Protein AF-A0A6G1BB27-F1 (afdb_monomer)

Nearest PDB structures (foldseek):
  1q1u-assembly1_A  TM=9.472E-01  e=2.804E-09  Homo sapiens
  1rg8-assembly2_B  TM=8.382E-01  e=3.445E-05  Homo sapiens
  3snv-assembly2_B  TM=8.049E-01  e=2.466E-05  Homo sapiens
  1m16-assembly2_B  TM=7.444E-01  e=2.915E-05  Homo sapiens
  4qbc-assembly2_B  TM=7.959E-01  e=6.014E-05  Homo sapiens

Secondary structure (DSSP, 8-state):
---HHHHHHH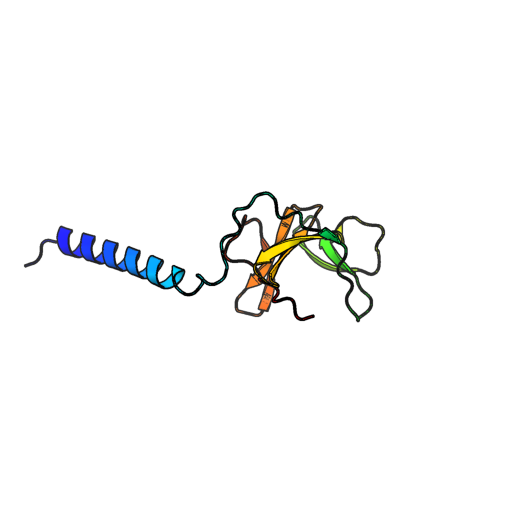HHHHHHHHHHHHHTT-TTS-----TT--PEEE--EETTTEEEEE-TTS-EEEES--SSGGG-EEEEEEETTEEEEEETTT-PEEEE-TTS-EEEE---SSSS--EE---

Sequence (119 aa):
MPSSDKERKESEREKRNSVLTHCEAYDNYVCLSDPQLKGIVTRLYCRQGYYLQMHPDGALDGTKDDSTNSTLFNLIPVGLRVVAIQGVKTGLYIAMNGEGYLYPSVSNMPKMLAIHSIF

Radius of gyration: 19.78 Å; Cα contacts (8 Å, |Δi|>4): 176; chains: 1; bounding box: 31×52×57 Å

pLDDT: mean 72.52, std 20.91, range [35.84, 97.69]

Structure (mmCIF, N/CA/C/O backbone):
data_AF-A0A6G1BB27-F1
#
_entry.id   AF-A0A6G1BB27-F1
#
loop_
_atom_site.group_PDB
_atom_site.id
_atom_site.type_symbol
_atom_site.label_atom_id
_atom_site.label_alt_id
_atom_site.label_comp_id
_atom_site.label_asym_id
_atom_site.label_entity_id
_atom_site.label_seq_id
_atom_site.pdbx_PDB_ins_code
_atom_site.Cartn_x
_atom_site.Cartn_y
_atom_site.Cartn_z
_atom_site.occupancy
_atom_site.B_iso_or_equiv
_atom_site.auth_seq_id
_atom_site.auth_comp_id
_atom_site.auth_asym_id
_atom_site.auth_atom_id
_atom_site.pdbx_PDB_model_num
ATOM 1 N N . MET A 1 1 ? -6.467 39.531 40.683 1.00 51.19 1 MET A N 1
ATOM 2 C CA . MET A 1 1 ? -5.829 39.098 39.424 1.00 51.19 1 MET A CA 1
ATOM 3 C C . MET A 1 1 ? -5.651 37.590 39.501 1.00 51.19 1 MET A C 1
ATOM 5 O O . MET A 1 1 ? -5.172 37.144 40.541 1.00 51.19 1 MET A O 1
ATOM 9 N N . PRO A 1 2 ? -6.123 36.800 38.521 1.00 52.19 2 PRO A N 1
ATOM 10 C CA . PRO A 1 2 ? -5.846 35.366 38.509 1.00 52.19 2 PRO A CA 1
ATOM 11 C C . PRO A 1 2 ? -4.326 35.144 38.482 1.00 52.19 2 PRO A C 1
ATOM 13 O O . PRO A 1 2 ? -3.603 35.904 37.844 1.00 52.19 2 PRO A O 1
ATOM 16 N N . SER A 1 3 ? -3.829 34.164 39.240 1.00 59.16 3 SER A N 1
ATOM 17 C CA . SER A 1 3 ? -2.404 33.829 39.247 1.00 59.16 3 SER A CA 1
ATOM 18 C C . SER A 1 3 ? -2.002 33.221 37.901 1.00 59.16 3 SER A C 1
ATOM 20 O O . SER A 1 3 ? -2.769 32.457 37.313 1.00 59.16 3 SER A O 1
ATOM 22 N N . SER A 1 4 ? -0.787 33.521 37.439 1.00 61.75 4 SER A N 1
ATOM 23 C CA . SER A 1 4 ? -0.200 33.002 36.191 1.00 61.75 4 SER A CA 1
ATOM 24 C C . SER A 1 4 ? -0.286 31.474 36.067 1.00 61.75 4 SER A C 1
ATOM 26 O O . SER A 1 4 ? -0.443 30.934 34.974 1.00 61.75 4 SER A O 1
ATOM 28 N N . ASP A 1 5 ? -0.255 30.762 37.194 1.00 66.56 5 ASP A N 1
ATOM 29 C CA . ASP A 1 5 ? -0.395 29.305 37.244 1.00 66.56 5 ASP A CA 1
ATOM 30 C C . ASP A 1 5 ? -1.816 28.810 36.938 1.00 66.56 5 ASP A C 1
ATOM 32 O O . ASP A 1 5 ? -1.990 27.693 36.444 1.00 66.56 5 ASP A O 1
ATOM 36 N N . LYS A 1 6 ? -2.846 29.617 37.222 1.00 66.31 6 LYS A N 1
ATOM 37 C CA . LYS A 1 6 ? -4.246 29.269 36.950 1.00 66.31 6 LYS A CA 1
ATOM 38 C C . LYS A 1 6 ? -4.554 29.386 35.457 1.00 66.31 6 LYS A C 1
ATOM 40 O O . LYS A 1 6 ? -5.100 28.444 34.893 1.00 66.31 6 LYS A O 1
ATOM 45 N N . GLU A 1 7 ? -4.105 30.464 34.815 1.00 66.75 7 GLU A N 1
ATOM 46 C CA . GLU A 1 7 ? -4.219 30.652 33.359 1.00 66.75 7 GLU A CA 1
ATOM 47 C C . GLU A 1 7 ? -3.418 29.599 32.584 1.00 66.75 7 GLU A C 1
ATOM 49 O O . GLU A 1 7 ? -3.896 29.051 31.590 1.00 66.75 7 GLU A O 1
ATOM 54 N N . ARG A 1 8 ? -2.226 29.229 33.074 1.00 62.69 8 ARG A N 1
ATOM 55 C CA . ARG A 1 8 ? -1.419 28.167 32.459 1.00 62.69 8 ARG A CA 1
ATOM 56 C C . ARG A 1 8 ? -2.136 26.816 32.488 1.00 62.69 8 ARG A C 1
ATOM 58 O O . ARG A 1 8 ? -2.214 26.157 31.453 1.00 62.69 8 ARG A O 1
ATOM 65 N N . LYS A 1 9 ? -2.725 26.439 33.629 1.00 62.88 9 LYS A N 1
ATOM 66 C CA . LYS A 1 9 ? -3.506 25.196 33.769 1.00 62.88 9 LYS A CA 1
ATOM 67 C C . LYS A 1 9 ? -4.793 25.203 32.945 1.00 62.88 9 LYS A C 1
ATOM 69 O O . LYS A 1 9 ? -5.181 24.160 32.428 1.00 62.88 9 LYS A O 1
ATOM 74 N N . GLU A 1 10 ? -5.442 26.355 32.807 1.00 61.16 10 GLU A N 1
ATOM 75 C CA . GLU A 1 10 ? -6.644 26.515 31.983 1.00 61.16 10 GLU A CA 1
ATOM 76 C C . GLU A 1 10 ? -6.306 26.385 30.489 1.00 61.16 10 GLU A C 1
ATOM 78 O O . GLU A 1 10 ? -6.951 25.609 29.790 1.00 61.16 10 GLU A O 1
ATOM 83 N N . SER A 1 11 ? -5.184 26.965 30.042 1.00 55.62 11 SER A N 1
ATOM 84 C CA . SER A 1 11 ? -4.665 26.786 28.676 1.00 55.62 11 SER A CA 1
ATOM 85 C C . SER A 1 11 ? -4.249 25.340 28.364 1.00 55.62 11 SER A C 1
ATOM 87 O O . SER A 1 11 ? -4.437 24.858 27.249 1.00 55.62 11 SER A O 1
ATOM 89 N N . GLU A 1 12 ? -3.693 24.615 29.340 1.00 58.03 12 GLU A N 1
ATOM 90 C CA . GLU A 1 12 ? -3.326 23.201 29.192 1.00 58.03 12 GLU A CA 1
ATOM 91 C C . GLU A 1 12 ? -4.564 22.297 29.171 1.00 58.03 12 GLU A C 1
ATOM 93 O O . GLU A 1 12 ? -4.602 21.314 28.427 1.00 58.03 12 GLU A O 1
ATOM 98 N N . ARG A 1 13 ? -5.599 22.646 29.944 1.00 56.88 13 ARG A N 1
ATOM 99 C CA . ARG A 1 13 ? -6.899 21.970 29.931 1.00 56.88 13 ARG A CA 1
ATOM 100 C C . ARG A 1 13 ? -7.636 22.201 28.616 1.00 56.88 13 ARG A C 1
ATOM 102 O O . ARG A 1 13 ? -8.195 21.254 28.077 1.00 56.88 13 ARG A O 1
ATOM 109 N N . GLU A 1 14 ? -7.586 23.410 28.072 1.00 55.06 14 GLU A N 1
ATOM 110 C CA . GLU A 1 14 ? -8.207 23.751 26.791 1.00 55.06 14 GLU A CA 1
ATOM 111 C C . GLU A 1 14 ? -7.459 23.123 25.607 1.00 55.06 14 GLU A C 1
ATOM 113 O O . GLU A 1 14 ? -8.089 22.582 24.703 1.00 55.06 14 GLU A O 1
ATOM 118 N N . LYS A 1 15 ? -6.122 23.032 25.668 1.00 52.88 15 LYS A N 1
ATOM 119 C CA . LYS A 1 15 ? -5.324 22.230 24.721 1.00 52.88 15 LYS A CA 1
ATOM 120 C C . LYS A 1 15 ? -5.650 20.738 24.806 1.00 52.88 15 LYS A C 1
ATOM 122 O O . LYS A 1 15 ? -5.796 20.096 23.770 1.00 52.88 15 LYS A O 1
ATOM 127 N N . ARG A 1 16 ? -5.811 20.175 26.011 1.00 49.19 16 ARG A N 1
ATOM 128 C CA . ARG A 1 16 ? -6.269 18.782 26.188 1.00 49.19 16 ARG A CA 1
ATOM 129 C C . ARG A 1 16 ? -7.674 18.569 25.630 1.00 49.19 16 ARG A C 1
ATOM 131 O O . ARG A 1 16 ? -7.888 17.591 24.923 1.00 49.19 16 ARG A O 1
ATOM 138 N N . ASN A 1 17 ? -8.597 19.490 25.894 1.00 39.91 17 ASN A N 1
ATOM 139 C CA . ASN A 1 17 ? -9.963 19.421 25.384 1.00 39.91 17 ASN A CA 1
ATOM 140 C C . ASN A 1 17 ? -10.028 19.605 23.862 1.00 39.91 17 ASN A C 1
ATOM 142 O O . ASN A 1 17 ? -10.844 18.952 23.225 1.00 39.91 17 ASN A O 1
ATOM 146 N N . SER A 1 18 ? -9.150 20.420 23.270 1.00 38.41 18 SER A N 1
ATOM 147 C CA . SER A 1 18 ? -9.015 20.591 21.817 1.00 38.41 18 SER A CA 1
ATOM 148 C C . SER A 1 18 ? -8.515 19.315 21.127 1.00 38.41 18 SER A C 1
ATOM 150 O O . SER A 1 18 ? -9.023 18.935 20.074 1.00 38.41 18 SER A O 1
ATOM 152 N N . VAL A 1 19 ? -7.569 18.602 21.751 1.00 46.59 19 VAL A N 1
ATOM 153 C CA . VAL A 1 19 ? -7.113 17.284 21.274 1.00 46.59 19 VAL A CA 1
ATOM 154 C C . VAL A 1 19 ? -8.220 16.231 21.408 1.00 46.59 19 VAL A C 1
ATOM 156 O O . VAL A 1 19 ? -8.402 15.433 20.494 1.00 46.59 19 VAL A O 1
ATOM 159 N N . LEU A 1 20 ? -8.986 16.248 22.504 1.00 43.59 20 LEU A N 1
ATOM 160 C CA . LEU A 1 20 ? -10.104 15.321 22.732 1.00 43.59 20 LEU A CA 1
ATOM 161 C C . LEU A 1 20 ? -11.274 15.553 21.759 1.00 43.59 20 LEU A C 1
ATOM 163 O O . LEU A 1 20 ? -11.735 14.600 21.142 1.00 43.59 20 LEU A O 1
ATOM 167 N N . THR A 1 21 ? -11.671 16.804 21.515 1.00 39.00 21 THR A N 1
ATOM 168 C CA . THR A 1 21 ? -12.753 17.137 20.562 1.00 39.00 21 THR A CA 1
ATOM 169 C C . THR A 1 21 ? -12.404 16.833 19.101 1.00 39.00 21 THR A C 1
ATOM 171 O O . THR A 1 21 ? -13.303 16.627 18.292 1.00 39.00 21 THR A O 1
ATOM 174 N N . HIS A 1 22 ? -11.118 16.738 18.741 1.00 35.84 22 HIS A N 1
ATOM 175 C CA . HIS A 1 22 ? -10.699 16.236 17.423 1.00 35.84 22 HIS A CA 1
ATOM 176 C C . HIS A 1 22 ? -10.666 14.701 17.325 1.00 35.84 22 HIS A C 1
ATOM 178 O O . HIS A 1 22 ? -10.712 14.168 16.215 1.00 35.84 22 HIS A O 1
ATOM 184 N N . CYS A 1 23 ? -10.580 13.985 18.452 1.00 37.12 23 CYS A N 1
ATOM 185 C CA . CYS A 1 23 ? -10.667 12.522 18.486 1.00 37.12 23 CYS A CA 1
ATOM 186 C C . CYS A 1 23 ? -12.121 12.030 18.389 1.00 37.12 23 CYS A C 1
ATOM 188 O O . CYS A 1 23 ? -12.377 11.047 17.701 1.00 37.12 23 CYS A O 1
ATOM 190 N N . GLU A 1 24 ? -13.074 12.751 18.985 1.00 37.72 24 GLU A N 1
ATOM 191 C CA . GLU A 1 24 ? -14.492 12.349 19.069 1.00 37.72 24 GLU A CA 1
ATOM 192 C C . GLU A 1 24 ? -15.245 12.376 17.718 1.00 37.72 24 GLU A C 1
ATOM 194 O O . GLU A 1 24 ? -16.327 11.807 17.591 1.00 37.72 24 GLU A O 1
ATOM 199 N N . ALA A 1 25 ? -14.682 12.981 16.664 1.00 40.09 25 ALA A N 1
ATOM 200 C CA . ALA A 1 25 ? -15.312 13.017 15.337 1.00 40.09 25 ALA A CA 1
ATOM 201 C C . ALA A 1 25 ? -15.116 11.730 14.499 1.00 40.09 25 ALA A C 1
ATOM 203 O O . ALA A 1 25 ? -15.726 11.603 13.436 1.00 40.09 25 ALA A O 1
ATOM 204 N N . TYR A 1 26 ? -14.291 10.772 14.949 1.00 43.47 26 TYR A N 1
ATOM 205 C CA . TYR A 1 26 ? -13.953 9.552 14.192 1.00 43.47 26 TYR A CA 1
ATOM 206 C C . TYR A 1 26 ? -14.313 8.233 14.902 1.00 43.47 26 TYR A C 1
ATOM 208 O O . TYR A 1 26 ? -13.973 7.162 14.396 1.00 43.47 26 TYR A O 1
ATOM 216 N N . ASP A 1 27 ? -15.065 8.276 16.005 1.00 41.34 27 ASP A N 1
ATOM 217 C CA . ASP A 1 27 ? -15.459 7.101 16.809 1.00 41.34 27 ASP A CA 1
ATOM 218 C C . ASP A 1 27 ? -16.392 6.086 16.100 1.00 41.34 27 ASP A C 1
ATOM 220 O O . ASP A 1 27 ? -16.838 5.116 16.708 1.00 41.34 27 ASP A O 1
ATOM 224 N N . ASN A 1 28 ? -16.659 6.230 14.796 1.00 42.06 28 ASN A N 1
ATOM 225 C CA . ASN A 1 28 ? -17.367 5.208 14.007 1.00 42.06 28 ASN A CA 1
ATOM 226 C C . ASN A 1 28 ? -16.447 4.162 13.349 1.00 42.06 28 ASN A C 1
ATOM 228 O O . ASN A 1 28 ? -16.942 3.225 12.720 1.00 42.06 28 ASN A O 1
ATOM 232 N N . TYR A 1 29 ? -15.126 4.263 13.512 1.00 48.56 29 TYR A N 1
ATOM 233 C CA . TYR A 1 29 ? -14.186 3.214 13.111 1.00 48.56 29 TYR A CA 1
ATOM 234 C C . TYR A 1 29 ? -13.689 2.501 14.364 1.00 48.56 29 TYR A C 1
ATOM 236 O O . TYR A 1 29 ? -12.651 2.847 14.922 1.00 48.56 29 TYR A O 1
ATOM 244 N N . VAL A 1 30 ? -14.485 1.532 14.830 1.00 43.91 30 VAL A N 1
ATOM 245 C CA . VAL A 1 30 ? -14.151 0.636 15.945 1.00 43.91 30 VAL A CA 1
ATOM 246 C C . VAL A 1 30 ? -12.696 0.205 15.807 1.00 43.91 30 VAL A C 1
ATOM 248 O O . VAL A 1 30 ? -12.319 -0.415 14.814 1.00 43.91 30 VAL A O 1
ATOM 251 N N . CYS A 1 31 ? -11.889 0.560 16.806 1.00 43.28 31 CYS A N 1
ATOM 252 C CA . CYS A 1 31 ? -10.504 0.142 16.916 1.00 43.28 31 CYS A CA 1
ATOM 253 C C . CYS A 1 31 ? -10.504 -1.383 17.061 1.00 43.28 31 CYS A C 1
ATOM 255 O O . CYS A 1 31 ? -10.655 -1.918 18.158 1.00 43.28 31 CYS A O 1
ATOM 257 N N . LEU A 1 32 ? -10.409 -2.086 15.932 1.00 44.34 32 LEU A N 1
ATOM 258 C CA . LEU A 1 32 ? -10.177 -3.520 15.874 1.00 44.34 32 LEU A CA 1
ATOM 259 C C . LEU A 1 32 ? -8.723 -3.771 16.285 1.00 44.34 32 LEU A C 1
ATOM 261 O O . LEU A 1 32 ? -7.886 -4.192 15.497 1.00 44.34 32 LEU A O 1
ATOM 265 N N . SER A 1 33 ? -8.431 -3.529 17.559 1.00 39.94 33 SER A N 1
ATOM 266 C CA . SER A 1 33 ? -7.295 -4.091 18.284 1.00 39.94 33 SER A CA 1
ATOM 267 C C . SER A 1 33 ? -7.498 -5.592 18.540 1.00 39.94 33 SER A C 1
ATOM 269 O O . SER A 1 33 ? -7.037 -6.120 19.550 1.00 39.94 33 SER A O 1
ATOM 271 N N . ASP A 1 34 ? -8.190 -6.290 17.632 1.00 42.28 34 ASP A N 1
ATOM 272 C CA . ASP A 1 34 ? -8.224 -7.741 17.605 1.00 42.28 34 ASP A CA 1
ATOM 273 C C . ASP A 1 34 ? -7.056 -8.221 16.725 1.00 42.28 34 ASP A C 1
ATOM 275 O O . ASP A 1 34 ? -7.092 -8.047 15.501 1.00 42.28 34 ASP A O 1
ATOM 279 N N . PRO A 1 35 ? -6.004 -8.822 17.310 1.00 47.81 35 PRO A N 1
ATOM 280 C CA . PRO A 1 35 ? -4.851 -9.340 16.574 1.00 47.81 35 PRO A CA 1
ATOM 281 C C . PRO A 1 35 ? -5.190 -10.492 15.602 1.00 47.81 35 PRO A C 1
ATOM 283 O O . PRO A 1 35 ? -4.282 -11.069 15.005 1.00 47.81 35 PRO A O 1
ATOM 286 N N . GLN A 1 36 ? -6.469 -10.849 15.430 1.00 47.44 36 GLN A N 1
ATOM 287 C CA . GLN A 1 36 ? -6.921 -11.956 14.586 1.00 47.44 36 GLN A CA 1
ATOM 288 C C . GLN A 1 36 ? -7.496 -11.575 13.224 1.00 47.44 36 GLN A C 1
ATOM 290 O O . GLN A 1 36 ? -7.907 -12.479 12.490 1.00 47.44 36 GLN A O 1
ATOM 295 N N . LEU A 1 37 ? -7.521 -10.297 12.834 1.00 54.09 37 LEU A N 1
ATOM 296 C CA . LEU A 1 37 ? -7.952 -9.935 11.483 1.00 54.09 37 LEU A CA 1
ATOM 297 C C . LEU A 1 37 ? -6.906 -10.384 10.457 1.00 54.09 37 LEU A C 1
ATOM 299 O O . LEU A 1 37 ? -6.024 -9.640 10.033 1.00 54.09 37 LEU A O 1
ATOM 303 N N . LYS A 1 38 ? -7.014 -11.660 10.075 1.00 59.09 38 LYS A N 1
ATOM 304 C CA . LYS A 1 38 ? -6.255 -12.303 9.009 1.00 59.09 38 LYS A CA 1
ATOM 305 C C . LYS A 1 38 ? -6.696 -11.673 7.698 1.00 59.09 38 LYS A C 1
ATOM 307 O O . LYS A 1 38 ? -7.637 -12.135 7.057 1.00 59.09 38 LYS A O 1
ATOM 312 N N . GLY A 1 39 ? -6.031 -10.582 7.339 1.00 74.94 39 GLY A N 1
ATOM 313 C CA . GLY A 1 39 ? -6.128 -10.028 6.003 1.00 74.94 39 GLY A CA 1
ATOM 314 C C . GLY A 1 39 ? -5.779 -11.073 4.943 1.00 74.94 39 GLY A C 1
ATOM 315 O O . GLY A 1 39 ? -5.120 -12.077 5.220 1.00 74.94 39 GLY A O 1
ATOM 316 N N . ILE A 1 40 ? -6.228 -10.838 3.717 1.00 89.94 40 ILE A N 1
ATOM 317 C CA . ILE A 1 40 ? -5.857 -11.664 2.568 1.00 89.94 40 ILE A CA 1
ATOM 318 C C . ILE A 1 40 ? -4.604 -11.089 1.911 1.00 89.94 40 ILE A C 1
ATOM 320 O O . ILE A 1 40 ? -4.516 -9.882 1.689 1.00 89.94 40 ILE A O 1
ATOM 324 N N . VAL A 1 41 ? -3.659 -11.961 1.552 1.00 93.19 41 VAL A N 1
ATOM 325 C CA . VAL A 1 41 ? -2.589 -11.608 0.615 1.00 93.19 41 VAL A CA 1
ATOM 326 C C . VAL A 1 41 ? -3.154 -11.689 -0.799 1.00 93.19 41 VAL A C 1
ATOM 328 O O . VAL A 1 41 ? -3.560 -12.763 -1.239 1.00 93.19 41 VAL A O 1
ATOM 331 N N . THR A 1 42 ? -3.199 -10.570 -1.515 1.00 94.31 42 THR A N 1
ATOM 332 C CA . THR A 1 42 ? -3.734 -10.521 -2.880 1.00 94.31 42 THR A CA 1
ATOM 333 C C . THR A 1 42 ? -3.017 -9.485 -3.744 1.00 94.31 42 THR A C 1
ATOM 335 O O . THR A 1 42 ? -2.200 -8.699 -3.263 1.00 94.31 42 THR A O 1
ATOM 338 N N . ARG A 1 43 ? -3.323 -9.502 -5.042 1.00 94.75 43 ARG A N 1
ATOM 339 C CA . ARG A 1 43 ? -2.888 -8.518 -6.035 1.00 94.75 43 ARG A CA 1
ATOM 340 C C . ARG A 1 43 ? -4.066 -7.626 -6.395 1.00 94.75 43 ARG A C 1
ATOM 342 O O . ARG A 1 43 ? -5.182 -8.110 -6.570 1.00 94.75 43 ARG A O 1
ATOM 349 N N . LEU A 1 44 ? -3.813 -6.332 -6.550 1.00 94.31 44 LEU A N 1
ATOM 350 C CA . LEU A 1 44 ? -4.829 -5.369 -6.969 1.00 94.31 44 LEU A CA 1
ATOM 351 C C . LEU A 1 44 ? -4.655 -5.081 -8.457 1.00 94.31 44 LEU A C 1
ATOM 353 O O . LEU A 1 44 ? -3.705 -4.412 -8.848 1.00 94.31 44 LEU A O 1
ATOM 357 N N . TYR A 1 45 ? -5.553 -5.615 -9.282 1.00 95.31 45 TYR A N 1
ATOM 358 C CA . TYR A 1 45 ? -5.542 -5.412 -10.729 1.00 95.31 45 TYR A CA 1
ATOM 359 C C . TYR A 1 45 ? -6.522 -4.306 -11.115 1.00 95.31 45 TYR A C 1
ATOM 361 O O . TYR A 1 45 ? -7.716 -4.388 -10.822 1.00 95.31 45 TYR A O 1
ATOM 369 N N . CYS A 1 46 ? -6.029 -3.263 -11.775 1.00 92.56 46 CYS A N 1
ATOM 370 C CA . CYS A 1 46 ? -6.873 -2.200 -12.291 1.00 92.56 46 CYS A CA 1
ATOM 371 C C . CYS A 1 46 ? -7.444 -2.580 -13.663 1.00 92.56 46 CYS A C 1
ATOM 373 O O . CYS A 1 46 ? -6.819 -3.272 -14.469 1.00 92.56 46 CYS A O 1
ATOM 375 N N . ARG A 1 47 ? -8.631 -2.051 -13.981 1.00 94.62 47 ARG A N 1
ATOM 376 C CA . ARG A 1 47 ? -9.308 -2.287 -15.268 1.00 94.62 47 ARG A CA 1
ATOM 377 C C . ARG A 1 47 ? -8.492 -1.806 -16.479 1.00 94.62 47 ARG A C 1
ATOM 379 O O 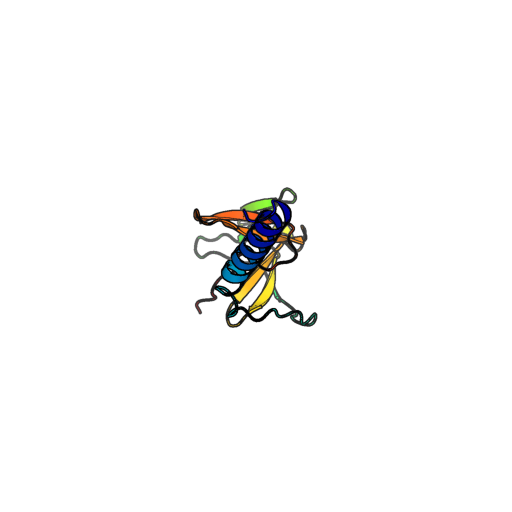. ARG A 1 47 ? -8.742 -2.252 -17.593 1.00 94.62 47 ARG A O 1
ATOM 386 N N . GLN A 1 48 ? -7.525 -0.912 -16.271 1.00 95.31 48 GLN A N 1
ATOM 387 C CA . GLN A 1 48 ? -6.632 -0.405 -17.318 1.00 95.31 48 GLN A CA 1
ATOM 388 C C . GLN A 1 48 ? -5.555 -1.425 -17.725 1.00 95.31 48 GLN A C 1
ATOM 390 O O . GLN A 1 48 ? -4.818 -1.174 -18.676 1.00 95.31 48 GLN A O 1
ATOM 395 N N . GLY A 1 49 ? -5.470 -2.572 -17.045 1.00 96.50 49 GLY A N 1
ATOM 396 C CA . GLY A 1 49 ? -4.606 -3.677 -17.443 1.00 96.50 49 GLY A CA 1
ATOM 397 C C . GLY A 1 49 ? -3.295 -3.791 -16.668 1.00 96.50 49 GLY A C 1
ATOM 398 O O . GLY A 1 49 ? -2.342 -4.362 -17.196 1.00 96.50 49 GLY A O 1
ATOM 399 N N . TYR A 1 50 ? -3.229 -3.232 -15.457 1.00 97.69 50 TYR A N 1
ATOM 400 C CA . TYR A 1 50 ? -2.019 -3.175 -14.635 1.00 97.69 50 TYR A CA 1
ATOM 401 C C . TYR A 1 50 ? -2.300 -3.669 -13.216 1.00 97.69 50 TYR A C 1
ATOM 403 O O . TYR A 1 50 ? -3.359 -3.405 -12.649 1.00 97.69 50 TYR A O 1
ATOM 411 N N . TYR A 1 51 ? -1.331 -4.350 -12.620 1.00 96.88 51 TYR A N 1
ATOM 412 C CA . TYR A 1 51 ? -1.289 -4.589 -11.187 1.00 96.88 51 TYR A CA 1
ATOM 413 C C . TYR A 1 51 ? -0.713 -3.370 -10.480 1.00 96.88 51 TYR A C 1
ATOM 415 O O . TYR A 1 51 ? 0.271 -2.798 -10.946 1.00 96.88 51 TYR A O 1
ATOM 423 N N . LEU A 1 52 ? -1.293 -3.000 -9.341 1.00 95.75 52 LEU A N 1
ATOM 424 C CA . LEU A 1 52 ? -0.652 -2.073 -8.417 1.00 95.75 52 LEU A CA 1
ATOM 425 C C . LEU A 1 52 ? 0.674 -2.680 -7.949 1.00 95.75 52 LEU A C 1
ATOM 427 O O . LEU A 1 52 ? 0.727 -3.864 -7.614 1.00 95.75 52 LEU A O 1
ATOM 431 N N . GLN A 1 53 ? 1.724 -1.870 -7.908 1.00 96.25 53 GLN A N 1
ATOM 432 C CA . GLN A 1 53 ? 3.045 -2.254 -7.439 1.00 96.25 53 GLN A CA 1
ATOM 433 C C . GLN A 1 53 ? 3.549 -1.252 -6.394 1.00 96.25 53 GLN A C 1
ATOM 435 O O . GLN A 1 53 ? 3.303 -0.053 -6.495 1.00 96.25 53 GLN A O 1
ATOM 440 N N . MET A 1 54 ? 4.266 -1.764 -5.389 1.00 95.25 54 MET A N 1
ATOM 441 C CA . MET A 1 54 ? 5.062 -0.979 -4.451 1.00 95.25 54 MET A CA 1
ATOM 442 C C . MET A 1 54 ? 6.534 -1.383 -4.538 1.00 95.25 54 MET A C 1
ATOM 444 O O . MET A 1 54 ? 6.908 -2.541 -4.319 1.00 95.25 54 MET A O 1
ATOM 448 N N . HIS A 1 55 ? 7.380 -0.406 -4.836 1.00 95.12 55 HIS A N 1
ATOM 449 C CA . HIS A 1 55 ? 8.825 -0.575 -4.895 1.00 95.12 55 HIS A CA 1
ATOM 450 C C . HIS A 1 55 ? 9.450 -0.602 -3.488 1.00 95.12 55 HIS A C 1
ATOM 452 O O . HIS A 1 55 ? 8.825 -0.162 -2.521 1.00 95.12 55 HIS A O 1
ATOM 458 N N . PRO A 1 56 ? 10.681 -1.127 -3.327 1.00 93.00 56 PRO A N 1
ATOM 459 C CA . PRO A 1 56 ? 11.356 -1.175 -2.026 1.00 93.00 56 PRO A CA 1
ATOM 460 C C . PRO A 1 56 ? 11.571 0.190 -1.355 1.00 93.00 56 PRO A C 1
ATOM 462 O O . PRO A 1 56 ? 11.679 0.247 -0.134 1.00 93.00 56 PRO A O 1
ATOM 465 N N . ASP A 1 57 ? 11.635 1.265 -2.139 1.00 92.44 57 ASP A N 1
ATOM 466 C CA . ASP A 1 57 ? 11.729 2.655 -1.674 1.00 92.44 57 ASP A CA 1
ATOM 467 C C . ASP A 1 57 ? 10.364 3.260 -1.284 1.00 92.44 57 ASP A C 1
ATOM 469 O O . ASP A 1 57 ? 10.302 4.381 -0.785 1.00 92.44 57 ASP A O 1
ATOM 473 N N . GLY A 1 58 ? 9.271 2.513 -1.477 1.00 89.75 58 GLY A N 1
ATOM 474 C CA . GLY A 1 58 ? 7.902 2.929 -1.186 1.00 89.75 58 GLY A CA 1
ATOM 475 C C . GLY A 1 58 ? 7.182 3.621 -2.346 1.00 89.75 58 GLY A C 1
ATOM 476 O O . GLY A 1 58 ? 6.014 3.975 -2.181 1.00 89.75 58 GLY A O 1
ATOM 477 N N . ALA A 1 59 ? 7.822 3.798 -3.508 1.00 94.25 59 ALA A N 1
ATOM 478 C CA . ALA A 1 59 ? 7.155 4.347 -4.686 1.00 94.25 59 ALA A CA 1
ATOM 479 C C . ALA A 1 59 ? 6.019 3.423 -5.166 1.00 94.25 59 ALA A C 1
ATOM 481 O O . ALA A 1 59 ? 6.132 2.195 -5.099 1.00 94.25 59 ALA A O 1
ATOM 482 N N . LEU A 1 60 ? 4.926 4.023 -5.648 1.00 94.12 60 LEU A N 1
ATOM 483 C CA . LEU A 1 60 ? 3.715 3.333 -6.098 1.00 94.12 60 LEU A CA 1
ATOM 484 C C . LEU A 1 60 ? 3.456 3.608 -7.577 1.00 94.12 60 LEU A C 1
ATOM 486 O O . LEU A 1 60 ? 3.405 4.765 -7.992 1.00 94.12 60 LEU A O 1
ATOM 490 N N . ASP A 1 61 ? 3.235 2.553 -8.352 1.00 95.44 61 ASP A N 1
ATOM 491 C CA . ASP A 1 61 ? 2.885 2.628 -9.769 1.00 95.44 61 ASP A CA 1
ATOM 492 C C . ASP A 1 61 ? 2.117 1.374 -10.231 1.00 95.44 61 ASP A C 1
ATOM 494 O O . ASP A 1 61 ? 1.637 0.573 -9.424 1.00 95.44 61 ASP A O 1
ATOM 498 N N . GLY A 1 62 ? 1.916 1.252 -11.546 1.00 96.19 62 GLY A N 1
ATOM 499 C CA . GLY A 1 62 ? 1.278 0.101 -12.174 1.00 96.19 62 GLY A CA 1
ATOM 500 C C . GLY A 1 62 ? 2.265 -0.701 -13.017 1.00 96.19 62 GLY A C 1
ATOM 501 O O . GLY A 1 62 ? 2.996 -0.134 -13.827 1.00 96.19 62 GLY A O 1
ATOM 502 N N . THR A 1 63 ? 2.217 -2.027 -12.909 1.00 96.62 63 THR A N 1
ATOM 503 C CA . THR A 1 63 ? 3.032 -2.952 -13.708 1.00 96.62 63 THR A CA 1
ATOM 504 C C . THR A 1 63 ? 2.176 -3.988 -14.432 1.00 96.62 63 THR A C 1
ATOM 506 O O . THR A 1 63 ? 1.080 -4.330 -13.994 1.00 96.62 63 THR A O 1
ATOM 509 N N . LYS A 1 64 ? 2.678 -4.517 -15.549 1.00 95.94 64 LYS A N 1
ATOM 510 C CA . LYS A 1 64 ? 2.116 -5.718 -16.193 1.00 95.94 64 LYS A CA 1
ATOM 511 C C . LYS A 1 64 ? 2.795 -7.003 -15.723 1.00 95.94 64 LYS A C 1
ATOM 513 O O . LYS A 1 64 ? 2.291 -8.082 -16.011 1.00 95.94 64 LYS A O 1
ATOM 518 N N . ASP A 1 65 ? 3.933 -6.879 -15.044 1.00 93.06 65 ASP A N 1
ATOM 519 C CA . ASP A 1 65 ? 4.711 -8.005 -14.548 1.00 93.06 65 ASP A CA 1
ATOM 520 C C . ASP A 1 65 ? 4.157 -8.486 -13.206 1.00 93.06 65 ASP A C 1
ATOM 522 O O . ASP A 1 65 ? 4.280 -7.821 -12.177 1.00 93.06 65 ASP A O 1
ATOM 526 N N . ASP A 1 66 ? 3.550 -9.666 -13.225 1.00 86.94 66 ASP A N 1
ATOM 527 C CA . ASP A 1 66 ? 3.024 -10.333 -12.048 1.00 86.94 66 ASP A CA 1
ATOM 528 C C . ASP A 1 66 ? 3.983 -11.393 -11.480 1.00 86.94 66 ASP A C 1
ATOM 530 O O . ASP A 1 66 ? 3.671 -12.059 -10.497 1.00 86.94 66 ASP A O 1
ATOM 534 N N . SER A 1 67 ? 5.201 -11.519 -11.998 1.00 86.75 67 SER A N 1
ATOM 535 C CA . SER A 1 67 ? 6.169 -12.487 -11.468 1.00 86.75 67 SER A CA 1
ATOM 536 C C . SER A 1 67 ? 6.825 -12.032 -10.157 1.00 86.75 67 SER A C 1
ATOM 538 O O . SER A 1 67 ? 7.398 -12.838 -9.422 1.00 86.75 67 SER A O 1
ATOM 540 N N . THR A 1 68 ? 6.717 -10.742 -9.821 1.00 85.06 68 THR A N 1
ATOM 541 C CA . THR A 1 68 ? 7.415 -10.130 -8.686 1.00 85.06 68 THR A CA 1
ATOM 542 C C . THR A 1 68 ? 6.525 -9.948 -7.454 1.00 85.06 68 THR A C 1
ATOM 544 O O . THR A 1 68 ? 5.332 -9.654 -7.538 1.00 85.06 68 THR A O 1
ATOM 547 N N . ASN A 1 69 ? 7.135 -10.047 -6.267 1.00 90.75 69 ASN A N 1
ATOM 548 C CA . ASN A 1 69 ? 6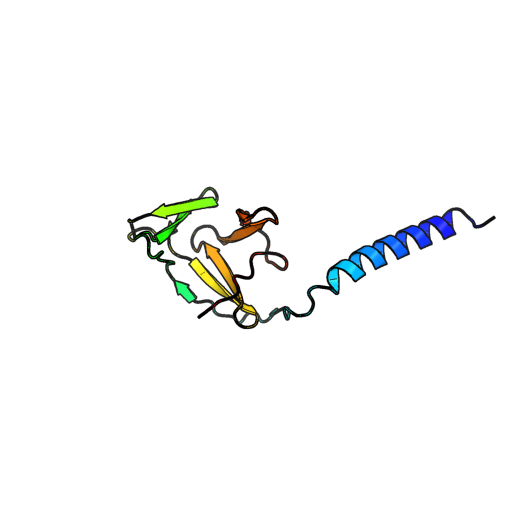.449 -9.846 -4.982 1.00 90.75 69 ASN A CA 1
ATOM 549 C C . ASN A 1 69 ? 6.103 -8.376 -4.679 1.00 90.75 69 ASN A C 1
ATOM 551 O O . ASN A 1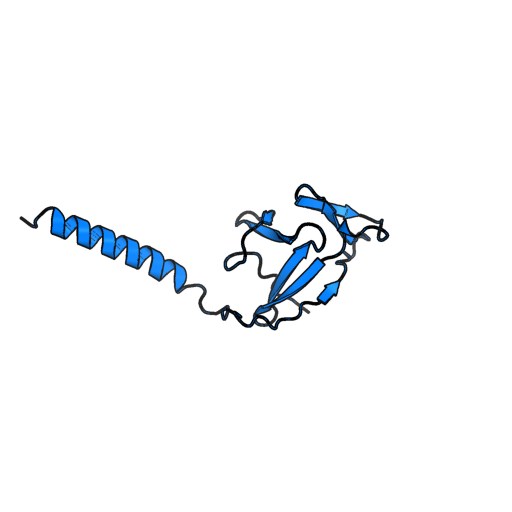 69 ? 5.492 -8.100 -3.650 1.00 90.75 69 ASN A O 1
ATOM 555 N N . SER A 1 70 ? 6.501 -7.425 -5.528 1.00 95.00 70 SER A N 1
ATOM 556 C CA . SER A 1 70 ? 6.202 -5.997 -5.348 1.00 95.00 70 SER A CA 1
ATOM 557 C C . SER A 1 70 ? 4.723 -5.662 -5.588 1.00 95.00 70 SER A C 1
ATOM 559 O O . SER A 1 70 ? 4.264 -4.589 -5.219 1.00 95.00 70 SER A O 1
ATOM 561 N N . THR A 1 71 ? 3.963 -6.597 -6.154 1.00 96.12 71 THR A N 1
ATOM 562 C CA . THR A 1 71 ? 2.519 -6.492 -6.433 1.00 96.12 71 THR A CA 1
ATOM 563 C C . THR A 1 71 ? 1.645 -7.224 -5.405 1.00 96.12 71 THR A C 1
ATOM 565 O O . THR A 1 71 ? 0.421 -7.260 -5.541 1.00 96.12 71 THR A O 1
ATOM 568 N N . LEU A 1 72 ? 2.256 -7.836 -4.383 1.00 94.88 72 LEU A N 1
ATOM 569 C CA . LEU A 1 72 ? 1.548 -8.529 -3.308 1.00 94.88 72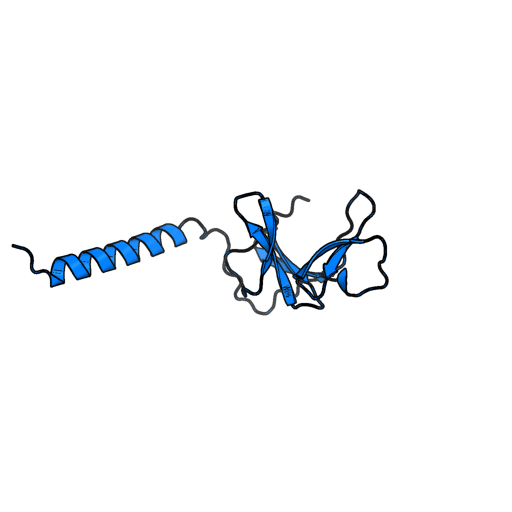 LEU A CA 1
ATOM 570 C C . LEU A 1 72 ? 1.246 -7.571 -2.155 1.00 94.88 72 LEU A C 1
ATOM 572 O O . LEU A 1 72 ? 2.152 -6.932 -1.609 1.00 94.88 72 LEU A O 1
ATOM 576 N N . PHE A 1 73 ? -0.017 -7.547 -1.732 1.00 93.19 73 PHE A N 1
ATOM 577 C CA . PHE A 1 73 ? -0.494 -6.714 -0.634 1.00 93.19 73 PHE A CA 1
ATOM 578 C C . PHE A 1 73 ? -1.293 -7.521 0.383 1.00 93.19 73 PHE A C 1
ATOM 580 O O . PHE A 1 73 ? -2.071 -8.397 0.011 1.00 93.19 73 PHE A O 1
ATOM 587 N N . ASN A 1 74 ? -1.152 -7.171 1.660 1.00 90.75 74 ASN A N 1
ATOM 588 C CA . ASN A 1 74 ? -2.101 -7.558 2.693 1.00 90.75 74 ASN A CA 1
ATOM 589 C C . ASN A 1 74 ? -3.291 -6.594 2.635 1.00 90.75 74 ASN A C 1
ATOM 591 O O . ASN A 1 74 ? -3.121 -5.388 2.824 1.00 90.75 74 ASN A O 1
ATOM 595 N N . LEU A 1 75 ? -4.489 -7.124 2.398 1.00 88.81 75 LEU A N 1
ATOM 596 C CA . LEU A 1 75 ? -5.753 -6.417 2.601 1.00 88.81 75 LEU A CA 1
ATOM 597 C C . LEU A 1 75 ? -6.282 -6.783 3.979 1.00 88.81 75 LEU A C 1
ATOM 599 O O . LEU A 1 75 ? -6.838 -7.865 4.171 1.00 88.81 75 LEU A O 1
ATOM 603 N N . ILE A 1 76 ? -6.075 -5.888 4.936 1.00 86.19 76 ILE A N 1
ATOM 604 C CA . ILE A 1 76 ? -6.397 -6.106 6.344 1.00 86.19 76 ILE A CA 1
ATOM 605 C C . ILE A 1 76 ? -7.723 -5.398 6.620 1.00 86.19 76 ILE A C 1
ATOM 607 O O . ILE A 1 76 ? -7.777 -4.177 6.464 1.00 86.19 76 ILE A O 1
ATOM 611 N N . PRO A 1 77 ? -8.805 -6.105 6.990 1.00 83.94 77 PRO A N 1
ATOM 612 C CA . PRO A 1 77 ? -10.028 -5.432 7.399 1.00 83.94 77 PRO A CA 1
ATOM 613 C C . PRO A 1 77 ? -9.752 -4.664 8.691 1.00 83.94 77 PRO A C 1
ATOM 615 O O . PRO A 1 77 ? -9.126 -5.185 9.606 1.00 83.94 77 PRO A O 1
ATOM 618 N N . VAL A 1 78 ? -10.194 -3.414 8.752 1.00 77.19 78 VAL A N 1
ATOM 619 C CA . VAL A 1 78 ? -10.009 -2.533 9.921 1.00 77.19 78 VAL A CA 1
ATOM 620 C C . VAL A 1 78 ? -11.313 -1.862 10.351 1.00 77.19 78 VAL A C 1
ATOM 622 O O . VAL A 1 78 ? -11.345 -1.090 11.301 1.00 77.19 78 VAL A O 1
ATOM 625 N N . GLY A 1 79 ? -12.404 -2.172 9.654 1.00 75.31 79 GLY A N 1
ATOM 626 C CA . GLY A 1 79 ? -13.753 -1.706 9.933 1.00 75.31 79 GLY A CA 1
ATOM 627 C C . GLY A 1 79 ? -14.749 -2.350 8.974 1.00 75.31 79 GLY A C 1
ATOM 628 O O . GLY A 1 79 ? -14.372 -3.071 8.043 1.00 75.31 79 GLY A O 1
ATOM 629 N N . LEU A 1 80 ? -16.039 -2.086 9.179 1.00 77.06 80 LEU A N 1
ATOM 630 C CA . LEU A 1 80 ? -17.077 -2.544 8.259 1.00 77.06 80 LEU A CA 1
ATOM 631 C C . LEU A 1 80 ? -16.828 -1.943 6.872 1.00 77.06 80 LEU A C 1
ATOM 633 O O . LEU A 1 80 ? -16.911 -0.731 6.706 1.00 77.06 80 LEU A O 1
ATOM 637 N N . ARG A 1 81 ? -16.543 -2.801 5.882 1.00 77.25 81 ARG A N 1
ATOM 638 C CA . ARG A 1 81 ? -16.217 -2.406 4.496 1.00 77.25 81 ARG A CA 1
ATOM 639 C C . ARG A 1 81 ? -14.986 -1.510 4.387 1.00 77.25 81 ARG A C 1
ATOM 641 O O . ARG A 1 81 ? -14.868 -0.742 3.441 1.00 77.25 81 ARG A O 1
ATOM 648 N N . VAL A 1 82 ? -14.073 -1.593 5.344 1.00 79.25 82 VAL A N 1
ATOM 649 C CA . VAL A 1 82 ? -12.894 -0.735 5.381 1.00 79.25 82 VAL A CA 1
ATOM 650 C C . VAL A 1 82 ? -11.667 -1.608 5.512 1.00 79.25 82 VAL A C 1
ATOM 652 O O . VAL A 1 82 ? -11.590 -2.452 6.407 1.00 79.25 82 VAL A O 1
ATOM 655 N N . VAL A 1 83 ? -10.711 -1.396 4.614 1.00 83.31 83 VAL A N 1
ATOM 656 C CA . VAL A 1 83 ? -9.457 -2.145 4.584 1.00 83.31 83 VAL A CA 1
ATOM 657 C C . VAL A 1 83 ? -8.262 -1.206 4.629 1.00 83.31 83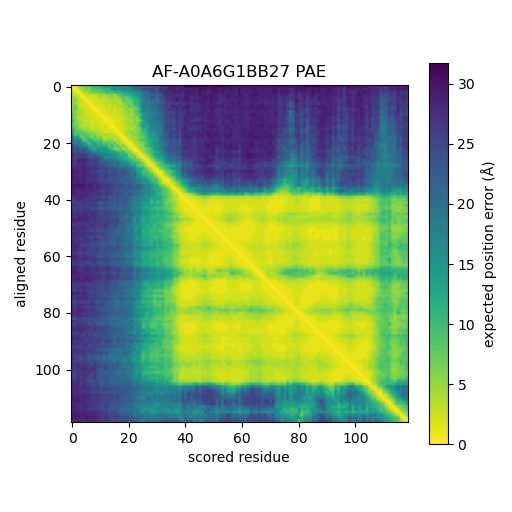 VAL A C 1
ATOM 659 O O . VAL A 1 83 ? -8.284 -0.143 4.011 1.00 83.31 83 VAL A O 1
ATOM 662 N N . ALA A 1 84 ? -7.213 -1.645 5.314 1.00 85.62 84 ALA A N 1
ATOM 663 C CA . ALA A 1 84 ? -5.865 -1.137 5.130 1.00 85.62 84 ALA A CA 1
ATOM 664 C C . ALA A 1 84 ? -5.159 -1.964 4.046 1.00 85.62 84 ALA A C 1
ATOM 666 O O . ALA A 1 84 ? -5.345 -3.183 3.963 1.00 85.62 84 ALA A O 1
ATOM 667 N N . ILE A 1 85 ? -4.339 -1.303 3.229 1.00 90.81 85 ILE A N 1
ATOM 668 C CA . ILE A 1 85 ? -3.519 -1.952 2.201 1.00 90.81 85 ILE A CA 1
ATOM 669 C C . ILE A 1 85 ? -2.056 -1.803 2.589 1.00 90.81 85 ILE A C 1
ATOM 671 O O . ILE A 1 85 ? -1.554 -0.684 2.700 1.00 90.81 85 ILE A O 1
ATOM 675 N N . GLN A 1 86 ? -1.373 -2.931 2.753 1.00 90.62 86 GLN A N 1
ATOM 676 C CA . GLN A 1 86 ? 0.033 -2.981 3.136 1.00 90.62 86 GLN A CA 1
ATOM 677 C C . GLN A 1 86 ? 0.842 -3.775 2.110 1.00 90.62 86 GLN A C 1
ATOM 679 O O . GLN A 1 86 ? 0.452 -4.883 1.752 1.00 90.62 86 GLN A O 1
ATOM 684 N N . GLY A 1 87 ? 1.979 -3.250 1.656 1.00 92.31 87 GLY A N 1
ATOM 685 C CA . GLY A 1 87 ? 2.901 -3.993 0.797 1.00 92.31 87 GLY 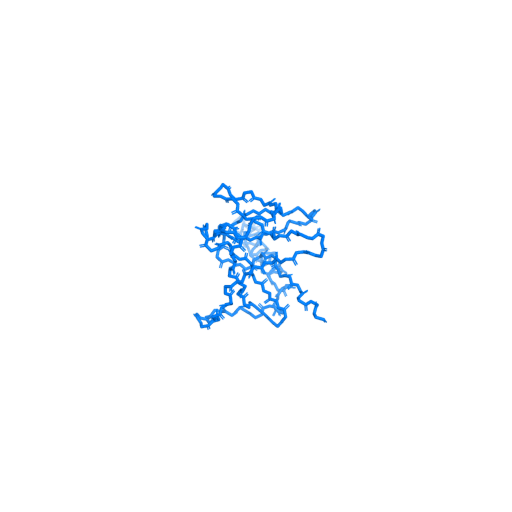A CA 1
ATOM 686 C C . GLY A 1 87 ? 3.533 -5.160 1.556 1.00 92.31 87 GLY A C 1
ATOM 687 O O . GLY A 1 87 ? 4.155 -4.951 2.596 1.00 92.31 87 GLY A O 1
ATOM 688 N N . VAL A 1 88 ? 3.420 -6.388 1.037 1.00 91.81 88 VAL A N 1
ATOM 689 C CA . VAL A 1 88 ? 3.937 -7.596 1.718 1.00 91.81 88 VAL A CA 1
ATOM 690 C C . VAL A 1 88 ? 5.450 -7.522 1.919 1.00 91.81 88 VAL A C 1
ATOM 692 O O . VAL A 1 88 ? 5.960 -7.896 2.971 1.00 91.81 88 VAL A O 1
ATOM 695 N N . LYS A 1 89 ? 6.176 -7.030 0.909 1.00 90.81 89 LYS A N 1
ATOM 696 C CA . LYS A 1 89 ? 7.643 -6.976 0.930 1.00 90.81 89 LYS A CA 1
ATOM 697 C C . LYS A 1 89 ? 8.188 -5.860 1.824 1.00 90.81 89 LYS A C 1
ATOM 699 O O . LYS A 1 89 ? 9.217 -6.049 2.462 1.00 90.81 89 LYS A O 1
ATOM 704 N N . THR A 1 90 ? 7.545 -4.695 1.821 1.00 90.69 90 THR A N 1
ATOM 705 C CA . THR A 1 90 ? 8.038 -3.488 2.505 1.00 90.69 90 THR A CA 1
ATOM 706 C C . THR A 1 90 ? 7.465 -3.334 3.911 1.00 90.69 90 THR A C 1
ATOM 708 O O . THR A 1 90 ? 8.059 -2.650 4.737 1.00 90.69 90 THR A O 1
ATOM 711 N N . GLY A 1 91 ? 6.298 -3.925 4.183 1.00 89.00 91 GLY A N 1
ATOM 712 C CA . GLY A 1 91 ? 5.527 -3.677 5.400 1.00 89.00 91 GLY A CA 1
ATOM 713 C C . GLY A 1 91 ? 4.902 -2.278 5.463 1.00 89.00 91 GLY A C 1
ATOM 714 O O . GLY A 1 91 ? 4.265 -1.949 6.462 1.00 89.00 91 GLY A O 1
ATOM 715 N N . LEU A 1 92 ? 5.059 -1.459 4.418 1.00 89.50 92 LEU A N 1
ATOM 716 C CA . LEU A 1 92 ? 4.526 -0.100 4.362 1.00 89.50 92 LEU A CA 1
ATOM 717 C C . LEU A 1 92 ? 3.051 -0.125 3.980 1.00 89.50 92 LEU A C 1
ATOM 719 O O . LEU A 1 92 ? 2.629 -0.894 3.114 1.00 89.50 92 LEU A O 1
ATOM 723 N N . TYR A 1 93 ? 2.280 0.756 4.602 1.00 90.25 93 TYR A N 1
ATOM 724 C CA . TYR A 1 93 ? 0.885 0.982 4.260 1.00 90.25 93 TYR A CA 1
ATOM 725 C C . TYR A 1 93 ? 0.763 2.043 3.173 1.00 90.25 93 TYR A C 1
ATOM 727 O O . TYR A 1 93 ? 1.555 2.986 3.120 1.00 90.25 93 TYR A O 1
ATOM 735 N N . ILE A 1 94 ? -0.249 1.906 2.323 1.00 90.81 94 ILE A N 1
ATOM 736 C CA . ILE A 1 94 ? -0.643 2.962 1.394 1.00 90.81 94 ILE A CA 1
ATOM 737 C C . ILE A 1 94 ? -1.529 3.951 2.154 1.00 90.81 94 ILE A C 1
ATOM 739 O O . ILE A 1 94 ? -2.536 3.565 2.746 1.00 90.81 94 ILE A O 1
ATOM 743 N N . ALA A 1 95 ? -1.156 5.227 2.115 1.00 86.19 95 ALA A N 1
ATOM 744 C CA . ALA A 1 95 ? -1.884 6.357 2.674 1.00 86.19 95 ALA A CA 1
ATOM 745 C C . ALA A 1 95 ? -2.312 7.334 1.579 1.00 86.19 95 ALA A C 1
ATOM 747 O O . ALA A 1 95 ? -1.759 7.316 0.486 1.00 86.19 95 ALA A O 1
ATOM 748 N N . MET A 1 96 ? -3.265 8.209 1.889 1.00 85.44 96 MET A N 1
ATOM 749 C CA . MET A 1 96 ? -3.683 9.329 1.051 1.00 85.44 96 MET A CA 1
ATOM 750 C C . MET A 1 96 ? -3.839 10.536 1.953 1.00 85.44 96 MET A C 1
ATOM 752 O O . MET A 1 96 ? -4.425 10.427 3.032 1.00 85.44 96 MET A O 1
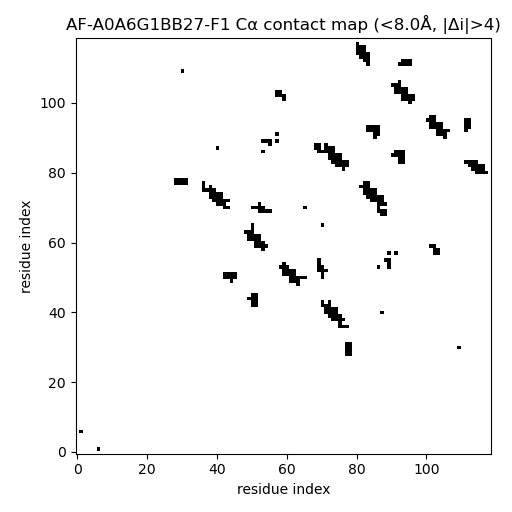ATOM 756 N N . ASN A 1 97 ? -3.284 11.668 1.541 1.00 81.12 97 ASN A N 1
ATOM 757 C CA . ASN A 1 97 ? -3.447 12.914 2.277 1.00 81.12 97 ASN A CA 1
ATOM 758 C C . ASN A 1 97 ? -4.767 13.611 1.882 1.00 81.12 97 ASN A C 1
ATOM 760 O O . ASN A 1 97 ? -5.488 13.156 0.995 1.00 81.12 97 ASN A O 1
ATOM 764 N N . GLY A 1 98 ? -5.082 14.740 2.523 1.00 79.81 98 GLY A N 1
ATOM 765 C CA . GLY A 1 98 ? -6.300 15.512 2.229 1.00 79.81 98 GLY A CA 1
ATOM 766 C C . GLY A 1 98 ? -6.350 16.141 0.829 1.00 79.81 98 GLY A C 1
ATOM 767 O O . GLY A 1 98 ? -7.392 16.649 0.434 1.00 79.81 98 GLY A O 1
ATOM 768 N N . GLU A 1 99 ? -5.249 16.096 0.078 1.00 86.00 99 GLU A N 1
ATOM 769 C CA . GLU A 1 99 ? -5.148 16.606 -1.294 1.00 86.00 99 GLU A CA 1
ATOM 770 C C . GLU A 1 99 ? -5.338 15.496 -2.343 1.00 86.00 99 GLU A C 1
ATOM 772 O O . GLU A 1 99 ? -5.352 15.773 -3.540 1.00 86.00 99 GLU A O 1
ATOM 777 N N . GLY A 1 100 ? -5.490 14.238 -1.913 1.00 82.25 100 GLY A N 1
ATOM 778 C CA . GLY A 1 100 ? -5.669 13.091 -2.804 1.00 82.25 100 GLY A CA 1
ATOM 779 C C . GLY A 1 100 ? -4.369 12.413 -3.250 1.00 82.25 100 GLY A C 1
ATOM 780 O O . GLY A 1 100 ? -4.420 11.479 -4.050 1.00 82.25 100 GLY A O 1
ATOM 781 N N . TYR A 1 101 ? -3.206 12.828 -2.736 1.00 84.62 101 TYR A N 1
ATOM 782 C CA . TYR A 1 101 ? -1.932 12.187 -3.065 1.00 84.62 101 TYR A CA 1
ATOM 783 C C . TYR A 1 101 ? -1.716 10.928 -2.246 1.00 84.62 101 TYR A C 1
ATOM 785 O O . TYR A 1 101 ? -1.812 10.954 -1.017 1.00 84.62 101 TYR A O 1
ATOM 793 N N . LEU A 1 102 ? -1.360 9.845 -2.937 1.00 87.88 102 LEU A N 1
ATOM 794 C CA . LEU A 1 102 ? -0.944 8.601 -2.308 1.00 87.88 102 LEU A CA 1
ATOM 795 C C . LEU A 1 102 ? 0.494 8.701 -1.792 1.00 87.88 102 LEU A C 1
ATOM 797 O O . LEU A 1 102 ? 1.357 9.261 -2.466 1.00 87.88 102 LEU A O 1
ATOM 801 N N . TYR A 1 103 ? 0.764 8.121 -0.626 1.00 87.75 103 TYR A N 1
ATOM 802 C CA . TYR A 1 103 ? 2.113 8.042 -0.068 1.00 87.75 103 TYR A CA 1
ATOM 803 C C . TYR A 1 103 ? 2.311 6.773 0.777 1.00 87.75 103 TYR A C 1
ATOM 805 O O . TYR A 1 103 ? 1.357 6.289 1.391 1.00 87.75 103 TYR A O 1
ATOM 813 N N . PRO A 1 104 ? 3.531 6.212 0.831 1.00 90.00 104 PRO A N 1
ATOM 814 C CA . PRO A 1 104 ? 3.846 5.106 1.726 1.00 90.00 104 PRO A CA 1
ATOM 815 C C . PRO A 1 104 ? 3.952 5.589 3.179 1.00 90.00 104 PRO A C 1
ATOM 817 O O . PRO A 1 104 ? 4.476 6.670 3.450 1.00 90.00 104 PRO A O 1
ATOM 820 N N . SER A 1 105 ? 3.504 4.781 4.138 1.00 84.88 105 SER A N 1
ATOM 821 C CA . SER A 1 105 ? 3.571 5.129 5.559 1.00 84.88 105 SER A CA 1
ATOM 822 C C . SER A 1 105 ? 3.930 3.943 6.450 1.00 84.88 105 SER A C 1
ATOM 824 O O . SER A 1 105 ? 3.481 2.815 6.252 1.00 84.88 105 SER A O 1
ATOM 826 N N . VAL A 1 106 ? 4.735 4.240 7.473 1.00 78.12 106 VAL A N 1
ATOM 827 C CA . VAL A 1 106 ? 5.209 3.299 8.501 1.00 78.12 106 VAL A CA 1
ATOM 828 C C . VAL A 1 106 ? 4.245 3.153 9.683 1.00 78.12 106 VAL A C 1
ATOM 830 O O . VAL A 1 106 ? 4.476 2.326 10.560 1.00 78.12 106 VAL A O 1
ATOM 833 N N . SER A 1 107 ? 3.208 3.993 9.789 1.00 65.94 107 SER A N 1
ATOM 834 C CA . SER A 1 107 ? 2.412 4.054 11.019 1.00 65.94 107 SER A CA 1
ATOM 835 C C . SER A 1 107 ? 1.501 2.834 11.171 1.00 65.94 107 SER A C 1
ATOM 837 O O . SER A 1 107 ? 0.674 2.585 10.295 1.00 65.94 107 SER A O 1
ATOM 839 N N . ASN A 1 108 ? 1.555 2.177 12.334 1.00 56.00 108 ASN A N 1
ATOM 840 C CA . ASN A 1 108 ? 0.700 1.047 12.736 1.00 56.00 108 ASN A CA 1
ATOM 841 C C . ASN A 1 108 ? -0.781 1.432 13.032 1.00 56.00 108 ASN A C 1
ATOM 843 O O . ASN A 1 108 ? -1.435 0.779 13.834 1.00 56.00 108 ASN A O 1
ATOM 847 N N . MET A 1 109 ? -1.297 2.463 12.342 1.00 52.47 109 MET A N 1
ATOM 848 C CA . MET A 1 109 ? -2.679 2.994 12.301 1.00 52.47 109 MET A CA 1
ATOM 849 C C . MET A 1 109 ? -3.234 3.673 13.579 1.00 52.47 109 MET A C 1
ATOM 851 O O . MET A 1 109 ? -2.995 3.204 14.687 1.00 52.47 109 MET A O 1
ATOM 855 N N . PRO A 1 110 ? -3.910 4.846 13.442 1.00 39.50 110 PRO A N 1
ATOM 856 C CA . PRO A 1 110 ? -5.366 4.879 13.199 1.00 39.50 110 PRO A CA 1
ATOM 857 C C . PRO A 1 110 ? -5.859 5.958 12.194 1.00 39.50 110 PRO A C 1
ATOM 859 O O . PRO A 1 110 ? -7.033 6.306 12.196 1.00 39.50 110 PRO A O 1
ATOM 862 N N . LYS A 1 111 ? -4.994 6.531 11.338 1.00 47.09 111 LYS A N 1
ATOM 863 C CA . LYS A 1 111 ? -5.350 7.677 10.456 1.00 47.09 111 LYS A CA 1
ATOM 864 C C . LYS A 1 111 ? -5.222 7.430 8.949 1.00 47.09 111 LYS A C 1
ATOM 866 O O . LYS A 1 111 ? -5.193 8.384 8.178 1.00 47.09 111 LYS A O 1
ATOM 871 N N . MET A 1 112 ? -5.084 6.186 8.508 1.00 48.59 112 MET A N 1
ATOM 872 C CA . MET A 1 112 ? -4.616 5.914 7.152 1.00 48.59 112 MET A CA 1
ATOM 873 C C . MET A 1 112 ? -5.663 5.200 6.308 1.00 48.59 112 MET A C 1
ATOM 875 O O . MET A 1 112 ? -6.128 4.141 6.710 1.00 48.59 112 MET A O 1
ATOM 879 N N . LEU A 1 113 ? -6.015 5.825 5.176 1.00 48.69 113 LEU A N 1
ATOM 880 C CA . LEU A 1 113 ? -6.830 5.308 4.071 1.00 48.69 113 LEU A CA 1
ATOM 881 C C . LEU A 1 113 ? -7.752 4.146 4.438 1.00 48.69 113 LEU A C 1
ATOM 883 O O . LEU A 1 113 ? -7.480 2.979 4.169 1.00 48.69 113 LEU A O 1
ATOM 887 N N . ALA A 1 114 ? -8.911 4.503 4.970 1.00 49.22 114 ALA A N 1
ATOM 888 C CA . ALA A 1 114 ? -10.076 3.664 4.826 1.00 49.22 114 ALA A CA 1
ATOM 889 C C . ALA A 1 114 ? -10.494 3.698 3.348 1.00 49.22 114 ALA A C 1
ATOM 891 O O . ALA A 1 114 ? -11.189 4.624 2.930 1.00 49.22 114 ALA A O 1
ATOM 892 N N . ILE A 1 115 ? -10.081 2.721 2.532 1.00 52.81 115 ILE A N 1
ATOM 893 C CA . ILE A 1 115 ? -10.812 2.503 1.279 1.00 52.81 115 ILE A CA 1
ATOM 894 C C . ILE A 1 115 ? -12.178 1.987 1.701 1.00 52.81 115 ILE A C 1
ATOM 896 O O . ILE A 1 115 ? -12.305 0.847 2.151 1.00 52.81 115 ILE A O 1
ATOM 900 N N . HIS A 1 116 ? -13.186 2.853 1.603 1.00 49.34 116 HIS A N 1
ATOM 901 C CA . HIS A 1 116 ? -14.574 2.450 1.723 1.00 49.34 116 HIS A CA 1
ATOM 902 C C . HIS A 1 116 ? -14.840 1.499 0.554 1.00 49.34 116 HIS A C 1
ATOM 904 O O . HIS A 1 116 ? -14.928 1.916 -0.600 1.00 49.34 116 HIS A O 1
ATOM 910 N N . SER A 1 117 ? -14.832 0.202 0.844 1.00 44.25 117 SER A N 1
ATOM 911 C CA . SER A 1 117 ? -15.067 -0.862 -0.116 1.00 44.25 117 SER A CA 1
ATOM 912 C C . SER A 1 117 ? -16.490 -0.703 -0.638 1.00 44.25 117 SER A C 1
ATOM 914 O O . SER A 1 117 ? -17.468 -1.007 0.047 1.00 44.25 117 SER A O 1
ATOM 916 N N . ILE 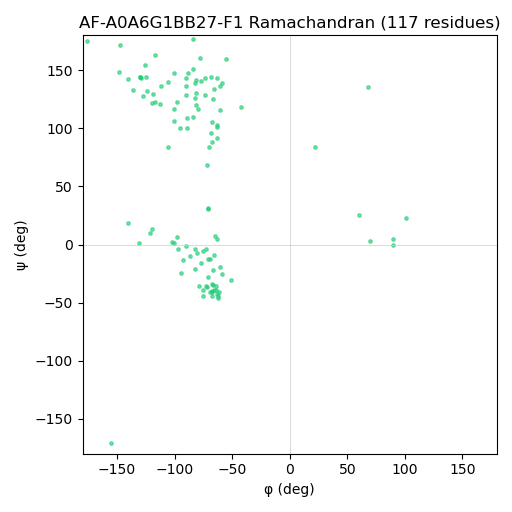A 1 118 ? -16.591 -0.164 -1.849 1.00 45.62 118 ILE A N 1
ATOM 917 C CA . ILE A 1 118 ? -17.802 -0.219 -2.653 1.00 45.62 118 ILE A CA 1
ATOM 918 C C . ILE A 1 118 ? -17.672 -1.508 -3.463 1.00 45.62 118 ILE A C 1
ATOM 920 O O . ILE A 1 118 ? -16.899 -1.565 -4.420 1.00 45.62 118 ILE A O 1
ATOM 924 N N . PHE A 1 119 ? -18.353 -2.555 -3.006 1.00 49.03 119 PHE A N 1
ATOM 925 C CA . PHE A 1 119 ? -18.859 -3.568 -3.926 1.00 49.03 119 PHE A CA 1
ATOM 926 C C . PHE A 1 119 ? -20.140 -3.025 -4.554 1.00 49.03 119 PHE A C 1
ATOM 928 O O . PHE A 1 119 ? -20.943 -2.432 -3.792 1.00 49.03 119 PHE A O 1
#

Solvent-accessible surface area (backbone atoms only — not comparable to full-atom values): 7168 Å² total; per-residue (Å²): 131,86,54,73,70,54,57,52,52,50,54,51,49,49,51,51,47,53,55,49,64,64,54,68,78,56,73,87,55,59,81,66,83,54,96,72,63,78,39,49,79,46,67,53,72,46,95,91,66,28,32,44,32,43,48,93,90,46,53,76,53,71,36,79,73,77,89,52,65,44,33,35,25,34,43,27,63,52,43,93,55,19,34,39,47,26,34,64,80,70,67,31,28,57,30,54,52,100,85,70,50,75,44,62,38,84,73,92,69,94,84,56,41,68,49,72,61,79,127

InterPro domains:
  IPR002209 Fibroblast growth factor family [PF00167] (41-105)
  IPR002209 Fibroblast growth factor family [PR00263] (42-54)
  IPR002209 Fibroblast growth factor family [PR00263] (73-87)
  IPR002209 Fibroblast growth factor family [PR00263] (93-105)
  IPR002209 Fibroblast growth factor family [PTHR11486] (22-105)
  IPR002209 Fibroblast growth factor family [SM00442] (38-119)
  IPR008996 Cytokine IL1/FGF [SSF50353] (41-106)

Foldseek 3Di:
DDDPVVVVVVVVVVVVVVVVVVVVVPVQQPACPPPPQQFDWDWDADPVQFTWFADLVGDIDTDNDPPDLRRIWGFGDRGDQWTWTARPVNRWTWFADPVGDITTHDDPDDHGDGPNHDD

Organism: Crocuta crocuta (NCBI:txid9678)

Mean predicted aligned error: 13.63 Å